Protein AF-A0A1H1TJA1-F1 (afdb_monomer_lite)

Radius of gyration: 14.6 Å; chains: 1; bounding box: 38×19×33 Å

pLDDT: mean 85.92, std 18.75, range [37.75, 98.62]

Secondary structure (DSSP, 8-state):
----S--HHHHHHHHHHHHHHHHHHHHHHTT-HHHHHHHHHHHHHHHHHHHHHS------

Sequence (60 aa):
MPVSCDDPVLAKLAALRAELIEQAYALERQGRLDAADVAVAASARVAEVCAELTPVNSAG

Structure (mmCIF, N/CA/C/O backbone):
data_AF-A0A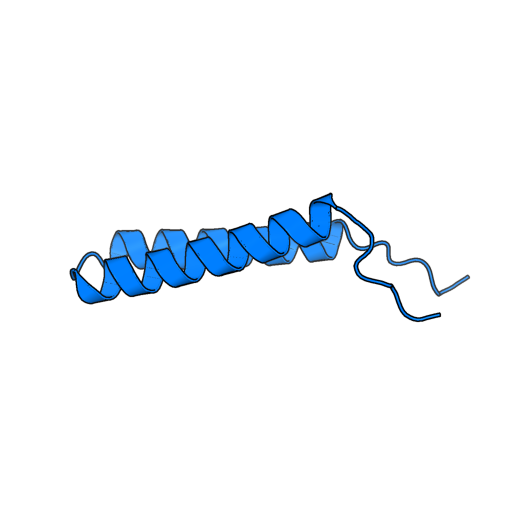1H1TJA1-F1
#
_entry.id   AF-A0A1H1TJA1-F1
#
loop_
_atom_site.group_PDB
_atom_site.id
_atom_site.type_symbol
_atom_site.label_atom_id
_atom_site.label_alt_id
_atom_site.label_comp_id
_atom_site.label_asym_id
_atom_site.label_entity_id
_atom_site.label_seq_id
_atom_site.pdbx_PDB_ins_code
_atom_site.Cartn_x
_atom_site.Cartn_y
_atom_site.Cartn_z
_atom_site.occupancy
_atom_site.B_iso_or_equiv
_atom_site.auth_seq_id
_atom_site.auth_comp_id
_atom_site.auth_asym_id
_atom_site.auth_atom_id
_atom_site.pdbx_PDB_model_num
ATOM 1 N N . MET A 1 1 ? 28.104 -1.024 -12.262 1.00 37.75 1 MET A N 1
ATOM 2 C CA . MET A 1 1 ? 27.408 0.238 -12.593 1.00 37.75 1 MET A CA 1
ATOM 3 C C . MET A 1 1 ? 26.230 0.360 -11.637 1.00 37.75 1 MET A C 1
ATOM 5 O O . MET A 1 1 ? 25.527 -0.636 -11.513 1.00 37.75 1 MET A O 1
ATOM 9 N N . PRO A 1 2 ? 26.053 1.466 -10.892 1.00 44.62 2 PRO A N 1
ATOM 10 C CA . PRO A 1 2 ? 24.909 1.609 -10.000 1.00 44.62 2 PRO A CA 1
ATOM 11 C C . PRO A 1 2 ? 23.655 1.823 -10.852 1.00 44.62 2 PRO A C 1
ATOM 13 O O . PRO A 1 2 ? 23.671 2.618 -11.789 1.00 44.62 2 PRO A O 1
ATOM 16 N N . VAL A 1 3 ? 22.595 1.076 -10.560 1.00 46.78 3 VAL A N 1
ATOM 17 C CA . VAL A 1 3 ? 21.274 1.290 -11.153 1.00 46.78 3 VAL A CA 1
ATOM 18 C C . VAL A 1 3 ? 20.744 2.624 -10.638 1.00 46.78 3 VAL A C 1
ATOM 20 O O . VAL A 1 3 ? 20.263 2.728 -9.513 1.00 46.78 3 VAL A O 1
ATOM 23 N N . SER A 1 4 ? 20.914 3.681 -11.426 1.00 49.38 4 SER A N 1
ATOM 24 C CA . SER A 1 4 ? 20.234 4.942 -11.165 1.00 49.38 4 SER A CA 1
ATOM 25 C C . SER A 1 4 ? 18.727 4.695 -11.215 1.00 49.38 4 SER A C 1
ATOM 27 O O . SER A 1 4 ? 18.240 4.004 -12.110 1.00 49.38 4 SER A O 1
ATOM 29 N N . CYS A 1 5 ? 17.996 5.262 -10.257 1.00 51.78 5 CYS A N 1
ATOM 30 C CA . CYS A 1 5 ? 16.533 5.314 -10.181 1.00 51.78 5 CYS A CA 1
ATOM 31 C C . CYS A 1 5 ? 15.876 6.085 -11.356 1.00 51.78 5 CYS A C 1
ATOM 33 O O . CYS A 1 5 ? 14.905 6.805 -11.146 1.00 51.78 5 CYS A O 1
ATOM 35 N N . ASP A 1 6 ? 16.398 5.975 -12.578 1.00 57.41 6 ASP A N 1
ATOM 36 C CA . ASP A 1 6 ? 15.962 6.742 -13.749 1.00 57.41 6 ASP A CA 1
ATOM 37 C C . ASP A 1 6 ? 14.747 6.126 -14.456 1.00 57.41 6 ASP A C 1
ATOM 39 O O . ASP A 1 6 ? 14.266 6.692 -15.436 1.00 57.41 6 ASP A O 1
ATOM 43 N N . ASP A 1 7 ? 14.218 4.992 -13.979 1.00 78.38 7 ASP A N 1
ATOM 44 C CA . ASP A 1 7 ? 12.956 4.473 -14.499 1.00 78.38 7 ASP A CA 1
ATOM 45 C C . ASP A 1 7 ? 11.777 5.252 -13.874 1.00 78.38 7 ASP A C 1
ATOM 47 O O . ASP A 1 7 ? 11.475 5.090 -12.681 1.00 78.38 7 ASP A O 1
ATOM 51 N N . PRO A 1 8 ? 11.073 6.096 -14.657 1.00 85.94 8 PRO A N 1
ATOM 52 C CA . PRO A 1 8 ? 9.963 6.896 -14.152 1.00 85.94 8 PRO A CA 1
ATOM 53 C C . PRO A 1 8 ? 8.796 6.036 -13.649 1.00 85.94 8 PRO A C 1
ATOM 55 O O . PRO A 1 8 ? 7.974 6.524 -12.871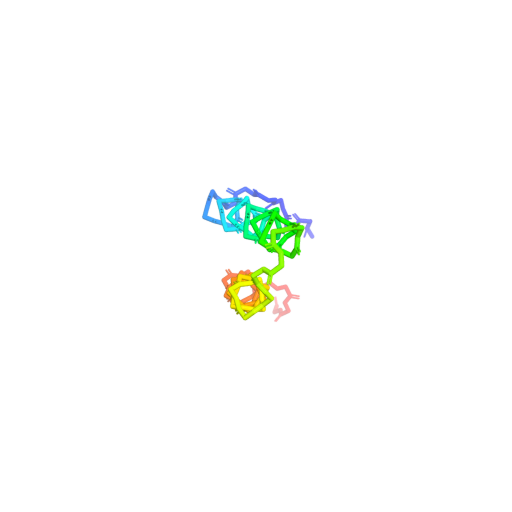 1.00 85.94 8 PRO A O 1
ATOM 58 N N . VAL A 1 9 ? 8.692 4.774 -14.075 1.00 88.81 9 VAL A N 1
ATOM 59 C CA . VAL A 1 9 ? 7.700 3.821 -13.570 1.00 88.81 9 VAL A CA 1
ATOM 60 C C . VAL A 1 9 ? 8.097 3.347 -12.176 1.00 88.81 9 VAL A C 1
ATOM 62 O O . VAL A 1 9 ? 7.270 3.421 -11.269 1.00 88.81 9 VAL A O 1
ATOM 65 N N . LEU A 1 10 ? 9.355 2.950 -11.961 1.00 88.69 10 LEU A N 1
ATOM 66 C CA . LEU A 1 10 ? 9.833 2.531 -10.635 1.00 88.69 10 LEU A CA 1
ATOM 67 C C . LEU A 1 10 ? 9.740 3.670 -9.610 1.00 88.69 10 LEU A C 1
ATOM 69 O O . LEU A 1 10 ? 9.327 3.438 -8.474 1.00 88.69 10 LEU A O 1
ATOM 73 N N . ALA A 1 11 ? 10.036 4.909 -10.016 1.00 89.56 11 ALA A N 1
ATOM 74 C CA . ALA A 1 11 ? 9.875 6.081 -9.156 1.00 89.56 11 ALA A CA 1
ATOM 75 C C . ALA A 1 11 ? 8.407 6.306 -8.742 1.00 89.56 11 ALA A C 1
ATOM 77 O O . ALA A 1 11 ? 8.119 6.548 -7.568 1.00 89.56 11 ALA A O 1
ATOM 78 N N . LYS A 1 12 ? 7.460 6.173 -9.681 1.00 93.56 12 LYS A N 1
ATOM 79 C CA . LYS A 1 12 ? 6.020 6.280 -9.387 1.00 93.56 12 LYS A CA 1
ATOM 80 C C . LYS A 1 12 ? 5.527 5.155 -8.486 1.00 93.56 12 LYS A C 1
ATOM 82 O O . LYS A 1 12 ? 4.739 5.411 -7.583 1.00 93.56 12 LYS A O 1
ATOM 87 N N . LEU A 1 13 ? 5.994 3.927 -8.699 1.00 93.75 13 LEU A N 1
ATOM 88 C CA . LEU A 1 13 ? 5.632 2.794 -7.850 1.00 93.75 13 LEU A CA 1
ATOM 89 C C . LEU A 1 13 ? 6.197 2.950 -6.430 1.00 93.75 13 LEU A C 1
ATOM 91 O O . LEU A 1 13 ? 5.508 2.637 -5.462 1.00 93.75 13 LEU A O 1
ATOM 95 N N . ALA A 1 14 ? 7.408 3.494 -6.282 1.00 91.44 14 ALA A N 1
ATOM 96 C CA . ALA A 1 14 ? 7.973 3.821 -4.975 1.00 91.44 14 ALA A CA 1
ATOM 97 C C . ALA A 1 14 ? 7.158 4.902 -4.243 1.00 91.44 14 ALA A C 1
ATOM 99 O O . ALA A 1 14 ? 6.894 4.756 -3.049 1.00 91.44 14 ALA A O 1
ATOM 100 N N . ALA A 1 15 ? 6.718 5.946 -4.956 1.00 95.25 15 ALA A N 1
ATOM 101 C CA . ALA A 1 15 ? 5.837 6.975 -4.404 1.00 95.25 15 ALA A CA 1
ATOM 102 C C . ALA A 1 15 ? 4.480 6.392 -3.976 1.00 95.25 15 ALA A C 1
ATOM 104 O O . ALA A 1 15 ? 4.067 6.578 -2.834 1.00 95.25 15 ALA A O 1
ATOM 105 N N . LEU A 1 16 ? 3.846 5.591 -4.840 1.00 96.75 16 LEU A N 1
ATOM 106 C CA . LEU A 1 16 ? 2.587 4.908 -4.532 1.00 96.75 16 LEU A CA 1
ATOM 107 C C . LEU A 1 16 ? 2.715 4.011 -3.294 1.00 96.75 16 LEU A C 1
ATOM 109 O O . LEU A 1 16 ? 1.815 3.956 -2.459 1.00 96.75 16 LEU A O 1
ATOM 113 N N . ARG A 1 17 ? 3.853 3.327 -3.142 1.00 97.19 17 ARG A N 1
ATOM 114 C CA . ARG A 1 17 ? 4.126 2.506 -1.962 1.00 97.19 17 ARG A CA 1
ATOM 115 C C . ARG A 1 17 ? 4.171 3.342 -0.681 1.00 97.19 17 ARG A C 1
ATOM 117 O O . ARG A 1 17 ? 3.623 2.919 0.331 1.00 97.19 17 ARG A O 1
ATOM 124 N N . ALA A 1 18 ? 4.805 4.513 -0.717 1.00 96.94 18 ALA A N 1
ATOM 125 C CA . ALA A 1 18 ? 4.830 5.424 0.426 1.00 96.94 18 ALA A CA 1
ATOM 126 C C . ALA A 1 18 ? 3.418 5.929 0.774 1.00 96.94 18 ALA A C 1
ATOM 128 O O . ALA A 1 18 ? 3.030 5.901 1.939 1.00 96.94 18 ALA A O 1
ATOM 129 N N . GLU A 1 19 ? 2.624 6.300 -0.233 1.00 98.38 19 GLU A N 1
ATOM 130 C CA . GLU A 1 19 ? 1.237 6.743 -0.047 1.00 98.38 19 GLU A CA 1
ATOM 131 C C . GLU A 1 19 ? 0.354 5.657 0.587 1.00 98.38 19 GLU A C 1
ATOM 133 O O . GLU A 1 19 ? -0.418 5.951 1.499 1.00 98.38 19 GLU A O 1
ATOM 138 N N . LEU A 1 20 ? 0.495 4.396 0.165 1.00 98.50 20 LEU A N 1
ATOM 139 C CA . LEU A 1 20 ? -0.241 3.268 0.749 1.00 98.50 20 LEU A CA 1
ATOM 140 C C . LEU A 1 20 ? 0.104 3.046 2.229 1.00 98.50 20 LEU A C 1
ATOM 142 O O . LEU A 1 20 ? -0.780 2.740 3.027 1.00 98.50 20 LEU A O 1
ATOM 146 N N . ILE A 1 21 ? 1.369 3.231 2.614 1.00 98.38 21 ILE A N 1
ATOM 147 C CA . ILE A 1 21 ? 1.795 3.129 4.017 1.00 98.38 21 ILE A CA 1
ATOM 148 C C . ILE A 1 21 ? 1.242 4.289 4.852 1.00 98.38 21 ILE A C 1
ATOM 150 O O . ILE A 1 21 ? 0.719 4.065 5.942 1.00 98.38 21 ILE A O 1
ATOM 154 N N . GLU A 1 22 ? 1.278 5.517 4.335 1.00 98.50 22 GLU A N 1
ATOM 155 C CA . GLU A 1 22 ? 0.652 6.668 5.001 1.00 98.50 22 GLU A CA 1
ATOM 156 C C . GLU A 1 22 ? -0.862 6.467 5.185 1.00 98.50 22 GLU A C 1
ATOM 158 O O . GLU A 1 22 ? -1.419 6.763 6.248 1.00 98.50 22 GLU A O 1
ATOM 163 N N . GLN A 1 23 ? -1.540 5.900 4.182 1.00 98.50 23 GLN A N 1
ATOM 164 C CA . GLN A 1 23 ? -2.955 5.542 4.279 1.00 98.50 23 GLN A CA 1
ATOM 165 C C . GLN A 1 23 ? -3.207 4.455 5.324 1.00 98.50 23 GLN A C 1
ATOM 167 O O . GLN A 1 23 ? -4.156 4.590 6.098 1.00 98.50 23 GLN A O 1
ATOM 172 N N . ALA A 1 24 ? -2.364 3.422 5.393 1.00 98.62 24 ALA A N 1
ATOM 173 C CA . ALA A 1 24 ? -2.454 2.404 6.435 1.00 98.62 24 ALA A CA 1
ATOM 174 C C . ALA A 1 24 ? -2.370 3.038 7.831 1.00 98.62 24 ALA A C 1
ATOM 176 O O . ALA A 1 24 ? -3.275 2.851 8.641 1.00 98.62 24 ALA A O 1
ATOM 177 N N . TYR A 1 25 ? -1.381 3.904 8.078 1.00 98.31 25 TYR A N 1
ATOM 178 C CA . TYR A 1 25 ? -1.258 4.618 9.354 1.00 98.31 25 TYR A CA 1
ATOM 179 C C . TYR A 1 25 ? -2.446 5.536 9.663 1.00 98.31 25 TYR A C 1
ATOM 181 O O . TYR A 1 25 ? -2.827 5.716 10.824 1.00 98.31 25 TYR A O 1
ATOM 189 N N . ALA A 1 26 ? -3.036 6.175 8.652 1.00 98.62 26 ALA A N 1
ATOM 190 C CA . ALA A 1 26 ? -4.243 6.974 8.840 1.00 98.62 26 ALA A CA 1
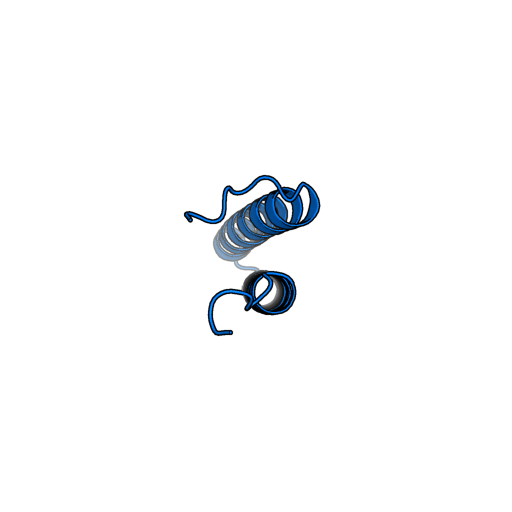ATOM 191 C C . ALA A 1 26 ? -5.448 6.096 9.223 1.00 98.62 26 ALA A C 1
ATOM 193 O O . ALA A 1 26 ? -6.215 6.469 10.112 1.00 98.62 26 ALA A O 1
ATOM 194 N N . LEU A 1 27 ? -5.595 4.931 8.590 1.00 98.62 27 LEU A N 1
ATOM 195 C CA . LEU A 1 27 ? -6.671 3.973 8.851 1.00 98.62 27 LEU A CA 1
ATOM 196 C C . LEU A 1 27 ? -6.527 3.307 10.226 1.00 98.62 27 LEU A C 1
ATOM 198 O O . LEU A 1 27 ? -7.519 3.212 10.950 1.00 98.62 27 LEU A O 1
ATOM 202 N N . GLU A 1 28 ? -5.311 2.943 10.634 1.00 98.31 28 GLU A N 1
ATOM 203 C CA . GLU A 1 28 ? -5.023 2.434 11.982 1.00 98.31 28 GLU A CA 1
ATOM 204 C C . GLU A 1 28 ? -5.420 3.445 13.058 1.00 98.31 28 GLU A C 1
ATOM 206 O O . GLU A 1 28 ? -6.133 3.105 14.001 1.00 98.31 28 GLU A O 1
ATOM 211 N N . ARG A 1 29 ? -5.046 4.722 12.884 1.00 98.31 29 ARG A N 1
ATOM 212 C CA . ARG A 1 29 ? -5.423 5.803 13.813 1.00 98.31 29 ARG A CA 1
ATOM 213 C C . ARG A 1 29 ? -6.932 6.036 13.894 1.00 98.31 29 ARG A C 1
ATOM 215 O O . ARG A 1 29 ? -7.413 6.545 14.901 1.00 98.31 29 ARG A O 1
ATOM 222 N N . GLN A 1 30 ? -7.676 5.667 12.854 1.00 98.31 30 GLN A N 1
ATOM 223 C CA . GLN A 1 30 ? -9.141 5.711 12.827 1.00 98.31 30 GLN A CA 1
ATOM 224 C C . GLN A 1 30 ? -9.792 4.432 13.384 1.00 98.31 30 GLN A C 1
ATOM 226 O O . GLN A 1 30 ? -11.017 4.347 13.418 1.00 98.31 30 GLN A O 1
ATOM 231 N N . GLY A 1 31 ? -9.005 3.429 13.790 1.00 98.38 31 GLY A N 1
ATOM 232 C CA . GLY A 1 31 ? -9.499 2.127 14.247 1.00 98.38 31 GLY A CA 1
ATOM 233 C C . GLY A 1 31 ? -10.006 1.219 13.121 1.00 98.38 31 GLY A C 1
ATOM 234 O O . GLY A 1 31 ? -10.667 0.220 13.389 1.00 98.38 31 GLY A O 1
ATOM 235 N N . ARG A 1 32 ? -9.717 1.544 11.855 1.00 98.31 32 ARG A N 1
ATOM 236 C CA . ARG A 1 32 ? -10.146 0.780 10.671 1.00 98.31 32 ARG A CA 1
ATOM 237 C C . ARG A 1 32 ? -9.091 -0.255 10.275 1.00 98.31 32 ARG A C 1
ATOM 239 O O . ARG A 1 32 ? -8.551 -0.193 9.172 1.00 98.31 32 ARG A O 1
ATOM 246 N N . LEU A 1 33 ? -8.800 -1.181 11.185 1.00 98.12 33 LEU A N 1
ATOM 247 C CA . LEU A 1 33 ? -7.655 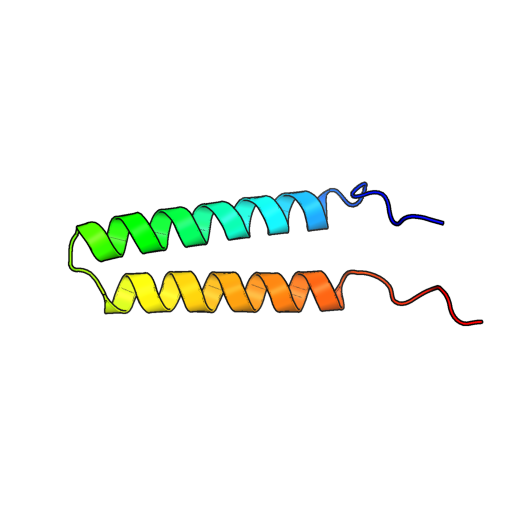-2.097 11.085 1.00 98.12 33 LEU A CA 1
ATOM 248 C C . LEU A 1 33 ? -7.688 -2.975 9.825 1.00 98.12 33 LEU A C 1
ATOM 250 O O . LEU A 1 33 ? -6.709 -2.987 9.093 1.00 98.12 33 LEU A O 1
ATOM 254 N N . ASP A 1 34 ? -8.833 -3.572 9.478 1.00 98.38 34 ASP A N 1
ATOM 255 C CA . ASP A 1 34 ? -8.946 -4.398 8.261 1.00 98.38 34 ASP A CA 1
ATOM 256 C C . ASP A 1 34 ? -8.571 -3.623 6.984 1.00 98.38 34 ASP A C 1
ATOM 258 O O . ASP A 1 34 ? -7.961 -4.153 6.057 1.00 98.38 34 ASP A O 1
ATOM 262 N N . ALA A 1 35 ? -8.934 -2.338 6.921 1.00 98.19 35 ALA A N 1
ATOM 263 C CA . ALA A 1 35 ? -8.600 -1.490 5.782 1.00 98.19 35 ALA A CA 1
ATOM 264 C C . ALA A 1 35 ? -7.112 -1.104 5.779 1.00 98.19 35 ALA A C 1
ATOM 266 O O . ALA A 1 35 ? -6.521 -0.976 4.706 1.00 98.19 35 ALA A O 1
ATOM 267 N N . ALA A 1 36 ? -6.512 -0.921 6.958 1.00 98.44 36 ALA A N 1
ATOM 268 C CA . ALA A 1 36 ? -5.080 -0.687 7.085 1.00 98.44 36 ALA A CA 1
ATOM 269 C C . ALA A 1 36 ? -4.270 -1.909 6.633 1.00 98.44 36 ALA A C 1
ATOM 271 O O . ALA A 1 36 ? -3.349 -1.755 5.831 1.00 98.44 36 ALA A O 1
ATOM 272 N N . ASP A 1 37 ? -4.672 -3.113 7.045 1.00 98.56 37 ASP A N 1
ATOM 273 C CA . ASP A 1 37 ? -4.030 -4.367 6.644 1.00 98.56 37 ASP A CA 1
ATOM 274 C C . ASP A 1 37 ? -4.044 -4.543 5.120 1.00 98.56 37 ASP A C 1
ATOM 276 O O . ASP A 1 37 ? -3.029 -4.892 4.515 1.00 98.56 37 ASP A O 1
ATOM 280 N N . VAL A 1 38 ? -5.169 -4.225 4.467 1.00 98.50 38 VAL A N 1
ATOM 281 C CA . VAL A 1 38 ? -5.269 -4.246 2.999 1.00 98.50 38 VAL A CA 1
ATOM 282 C C . VAL A 1 38 ? -4.307 -3.242 2.353 1.00 98.50 38 VAL A C 1
ATOM 284 O O . VAL A 1 38 ? -3.668 -3.575 1.354 1.00 98.50 38 VAL A O 1
ATOM 287 N N . ALA A 1 39 ? -4.167 -2.034 2.906 1.00 98.44 39 ALA A N 1
ATOM 288 C CA . ALA A 1 39 ? -3.245 -1.027 2.379 1.00 98.44 39 ALA A CA 1
ATOM 289 C C . ALA A 1 39 ? -1.771 -1.456 2.529 1.00 98.44 39 ALA A C 1
ATOM 291 O O . ALA A 1 39 ? -0.982 -1.297 1.592 1.00 98.44 39 ALA A O 1
ATOM 292 N N . VAL A 1 40 ? -1.411 -2.082 3.655 1.00 98.50 40 VAL A N 1
ATOM 293 C CA . VAL A 1 40 ? -0.079 -2.671 3.868 1.00 98.50 40 VAL A CA 1
ATOM 294 C C . VAL A 1 40 ? 0.176 -3.822 2.893 1.00 98.50 40 VAL A C 1
ATOM 296 O O . VAL A 1 40 ? 1.226 -3.859 2.249 1.00 98.50 40 VAL A O 1
ATOM 299 N N . ALA A 1 41 ? -0.783 -4.733 2.722 1.00 98.31 41 ALA A N 1
ATOM 300 C CA . ALA A 1 41 ? -0.660 -5.850 1.787 1.00 98.31 41 ALA A CA 1
ATOM 301 C C . ALA A 1 41 ? -0.511 -5.370 0.332 1.00 98.31 41 ALA A C 1
ATOM 303 O O . ALA A 1 41 ? 0.327 -5.879 -0.415 1.00 98.31 41 ALA A O 1
ATOM 304 N N . ALA A 1 42 ? -1.270 -4.345 -0.066 1.00 98.06 42 ALA A N 1
ATOM 305 C CA . ALA A 1 42 ? -1.139 -3.723 -1.381 1.00 98.06 42 ALA A CA 1
ATOM 306 C C . ALA A 1 42 ? 0.247 -3.083 -1.573 1.00 98.06 42 ALA A C 1
ATOM 308 O O . ALA A 1 42 ? 0.874 -3.272 -2.615 1.00 98.06 42 ALA A O 1
ATOM 309 N N . SER A 1 43 ? 0.757 -2.382 -0.555 1.00 97.88 43 SER A N 1
ATOM 310 C CA . SER A 1 43 ? 2.107 -1.803 -0.550 1.00 97.88 43 SER A CA 1
ATOM 311 C C . SER A 1 43 ? 3.194 -2.872 -0.728 1.00 97.88 43 SER A C 1
ATOM 313 O O . SER A 1 43 ? 4.110 -2.703 -1.541 1.00 97.88 43 SER A O 1
ATOM 315 N N . ALA A 1 44 ? 3.060 -4.010 -0.040 1.00 96.88 44 ALA A N 1
ATOM 316 C CA . ALA A 1 44 ? 3.964 -5.147 -0.193 1.00 96.88 44 ALA A CA 1
ATOM 317 C C . ALA A 1 44 ? 3.931 -5.709 -1.623 1.00 96.88 44 ALA A C 1
ATOM 319 O O . ALA A 1 44 ? 4.984 -5.891 -2.235 1.00 96.88 44 ALA A O 1
ATOM 320 N N . ARG A 1 45 ? 2.738 -5.880 -2.209 1.00 97.06 45 ARG A N 1
ATOM 321 C CA . ARG A 1 45 ? 2.615 -6.371 -3.589 1.00 97.06 45 ARG A CA 1
ATOM 322 C C . ARG A 1 45 ? 3.227 -5.410 -4.610 1.00 97.06 45 ARG A C 1
ATOM 324 O O . ARG A 1 45 ? 3.847 -5.855 -5.570 1.00 97.06 45 ARG A O 1
ATOM 331 N N . VAL A 1 46 ? 3.115 -4.097 -4.396 1.00 94.56 46 VAL A N 1
ATOM 332 C CA . VAL A 1 46 ? 3.807 -3.096 -5.227 1.00 94.56 46 VAL A CA 1
ATOM 333 C C . VAL A 1 46 ? 5.327 -3.249 -5.118 1.00 94.56 46 VAL A C 1
ATOM 335 O O . VAL A 1 46 ? 6.018 -3.151 -6.129 1.00 94.56 46 VAL A O 1
ATOM 338 N N . ALA A 1 47 ? 5.863 -3.528 -3.925 1.00 92.94 47 ALA A N 1
ATOM 339 C CA . ALA A 1 47 ? 7.296 -3.765 -3.749 1.00 92.94 47 ALA A CA 1
ATOM 340 C C . ALA A 1 47 ? 7.789 -5.001 -4.521 1.00 92.94 47 ALA A C 1
ATOM 342 O O . ALA A 1 47 ? 8.854 -4.939 -5.133 1.00 92.94 47 ALA A O 1
ATOM 343 N N . GLU A 1 48 ? 7.011 -6.086 -4.525 1.00 93.50 48 GLU A N 1
ATOM 344 C CA . GLU A 1 48 ? 7.308 -7.290 -5.312 1.00 93.50 48 GLU A CA 1
ATOM 345 C C . GLU A 1 48 ? 7.329 -6.982 -6.813 1.00 93.50 48 GLU A C 1
ATOM 347 O O . GLU A 1 48 ? 8.307 -7.289 -7.489 1.00 93.50 48 GLU A O 1
ATOM 352 N N . VAL A 1 49 ? 6.309 -6.282 -7.321 1.00 91.50 49 VAL A N 1
ATOM 353 C CA . VAL A 1 49 ? 6.243 -5.878 -8.735 1.00 91.50 49 VAL A CA 1
ATOM 354 C C . VAL A 1 49 ? 7.414 -4.966 -9.115 1.00 91.50 49 VAL A C 1
ATOM 356 O O . VAL A 1 49 ? 8.005 -5.139 -10.177 1.00 91.50 49 VAL A O 1
ATOM 359 N N . CYS A 1 50 ? 7.815 -4.025 -8.252 1.00 89.94 50 CYS A N 1
ATOM 360 C CA . CYS A 1 50 ? 9.025 -3.228 -8.481 1.00 89.94 50 CYS A CA 1
ATOM 361 C C . CYS A 1 50 ? 10.281 -4.096 -8.609 1.00 89.94 50 CYS A C 1
ATOM 363 O O . CYS A 1 50 ? 11.133 -3.819 -9.454 1.00 89.94 50 CYS A O 1
ATOM 365 N N . ALA A 1 51 ? 10.415 -5.121 -7.765 1.00 88.25 51 ALA A N 1
ATOM 366 C CA . ALA A 1 51 ? 11.558 -6.026 -7.803 1.00 88.25 51 ALA A CA 1
ATOM 367 C C . ALA A 1 51 ? 11.569 -6.858 -9.095 1.00 88.25 51 ALA A C 1
ATOM 369 O O . ALA A 1 51 ? 12.626 -7.013 -9.696 1.00 88.25 51 ALA A O 1
ATOM 370 N N . GLU A 1 52 ? 10.401 -7.317 -9.558 1.00 88.62 52 GLU A N 1
ATOM 371 C CA . GLU A 1 52 ? 10.235 -8.029 -10.836 1.00 88.62 52 GLU A CA 1
ATOM 372 C C . GLU A 1 52 ? 10.580 -7.144 -12.051 1.00 88.62 52 GLU A C 1
ATOM 374 O O . GLU A 1 52 ? 11.157 -7.623 -13.026 1.00 88.62 52 GLU A O 1
ATOM 379 N N . LEU A 1 53 ? 10.250 -5.849 -11.992 1.00 85.19 53 LEU A N 1
ATOM 380 C CA . LEU A 1 53 ? 10.529 -4.877 -13.055 1.00 85.19 53 LEU A CA 1
ATOM 381 C C . LEU A 1 53 ? 11.977 -4.379 -13.070 1.00 85.19 53 LEU A C 1
ATOM 383 O O . LEU A 1 53 ? 12.424 -3.854 -14.087 1.00 85.19 53 LEU A O 1
ATOM 387 N N . THR A 1 54 ? 12.709 -4.516 -11.964 1.00 78.75 54 THR A N 1
ATOM 388 C CA . THR A 1 54 ? 14.116 -4.112 -11.903 1.00 78.75 54 THR A CA 1
ATOM 389 C C . THR A 1 54 ? 14.947 -5.168 -12.640 1.00 78.75 54 THR A C 1
ATOM 391 O O . THR A 1 54 ? 15.052 -6.297 -12.159 1.00 78.75 54 THR A O 1
ATOM 394 N N . PRO A 1 55 ? 15.538 -4.863 -13.812 1.00 63.94 55 PRO A N 1
ATOM 395 C CA . PRO A 1 55 ? 16.195 -5.880 -14.619 1.00 63.94 55 PRO A CA 1
ATOM 396 C C . PRO A 1 55 ? 17.395 -6.481 -13.879 1.00 63.94 55 PRO A C 1
ATOM 398 O O . PRO A 1 55 ? 18.361 -5.788 -13.554 1.00 63.94 55 PRO A O 1
ATOM 401 N N . VAL A 1 56 ? 17.371 -7.802 -13.679 1.00 59.97 56 VAL A N 1
ATOM 402 C CA . VAL A 1 56 ? 18.552 -8.600 -13.323 1.00 59.97 56 VAL A CA 1
ATOM 403 C C . VAL A 1 56 ? 19.440 -8.678 -14.566 1.00 59.97 56 VAL A C 1
ATOM 405 O O . VAL A 1 56 ? 19.429 -9.670 -15.284 1.00 59.97 56 VAL A O 1
ATOM 408 N N . ASN A 1 57 ? 20.176 -7.614 -14.888 1.00 52.53 57 ASN A N 1
ATOM 409 C CA . ASN A 1 57 ? 21.173 -7.667 -15.957 1.00 52.53 57 ASN A CA 1
ATOM 410 C C . ASN A 1 57 ? 22.521 -7.136 -15.462 1.00 52.53 57 ASN A C 1
ATOM 412 O O . ASN A 1 57 ? 22.888 -5.980 -15.663 1.00 52.53 57 ASN A O 1
ATOM 416 N N . SER A 1 58 ? 23.238 -7.997 -14.737 1.00 50.91 58 SER A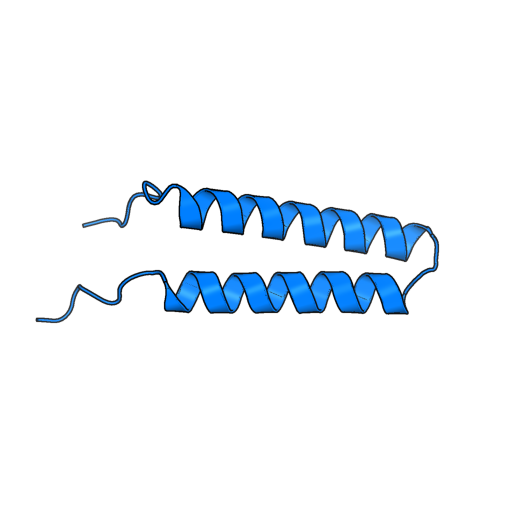 N 1
ATOM 417 C CA . SER A 1 58 ? 24.667 -7.880 -14.406 1.00 50.91 58 SER A CA 1
ATOM 418 C C . SER A 1 58 ? 25.237 -9.265 -14.052 1.00 50.91 58 SER A C 1
ATOM 420 O O . SER A 1 58 ? 25.835 -9.438 -12.996 1.00 50.91 58 SER A O 1
ATOM 422 N N . ALA A 1 59 ? 25.006 -10.274 -14.895 1.00 47.66 59 ALA A N 1
ATOM 423 C CA . ALA A 1 59 ? 25.729 -11.549 -14.844 1.00 47.66 59 ALA A CA 1
ATOM 424 C C . ALA A 1 59 ? 25.688 -12.214 -16.229 1.00 47.66 59 ALA A C 1
ATOM 426 O O . ALA A 1 59 ? 24.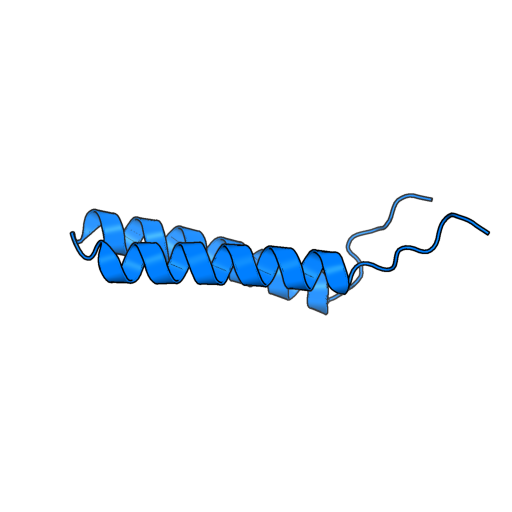825 -13.042 -16.510 1.00 47.66 59 ALA A O 1
ATOM 427 N N . GLY A 1 60 ? 26.604 -11.789 -17.096 1.00 39.47 60 GLY A N 1
ATOM 428 C CA . GLY A 1 60 ? 26.835 -12.315 -18.439 1.00 39.47 60 GLY A CA 1
ATOM 429 C C . GLY A 1 60 ? 28.053 -11.647 -19.042 1.00 39.47 60 GLY A C 1
ATOM 430 O O . GLY A 1 60 ? 27.974 -10.414 -19.231 1.00 39.47 60 GLY A O 1
#

Foldseek 3Di:
DDPPPPPVVLVVLVVLLVVLQVVLVVCVVVVNNVSSVVSNVVSVVSVVVSVVPPDPPDDD